Protein AF-A0A1I5H8G9-F1 (afdb_monomer_lite)

Structure (mmCIF, N/CA/C/O backbone):
data_AF-A0A1I5H8G9-F1
#
_entry.id   AF-A0A1I5H8G9-F1
#
loop_
_atom_site.group_PDB
_atom_site.id
_atom_site.type_symbol
_atom_site.label_atom_id
_atom_site.label_alt_id
_atom_site.label_comp_id
_atom_site.label_asym_id
_atom_site.label_entity_id
_atom_site.label_seq_id
_atom_site.pdbx_PDB_ins_code
_atom_site.Cartn_x
_atom_site.Cartn_y
_atom_site.Cartn_z
_atom_site.occupancy
_atom_site.B_iso_or_equiv
_atom_site.auth_seq_id
_atom_site.auth_comp_id
_atom_site.auth_asym_id
_atom_site.auth_atom_id
_atom_site.pdbx_PDB_model_num
ATOM 1 N N . MET A 1 1 ? 21.650 31.073 -3.601 1.00 43.53 1 MET A N 1
ATOM 2 C CA . MET A 1 1 ? 21.148 30.601 -4.912 1.00 43.53 1 MET A CA 1
ATOM 3 C C . MET A 1 1 ? 21.562 29.146 -5.219 1.00 43.53 1 MET A C 1
ATOM 5 O O . MET A 1 1 ? 21.825 28.831 -6.366 1.00 43.53 1 MET A O 1
ATOM 9 N N . LEU A 1 2 ? 21.581 28.233 -4.231 1.00 39.69 2 LEU A N 1
ATOM 10 C CA . LEU A 1 2 ? 22.013 26.829 -4.432 1.00 39.69 2 LEU A CA 1
ATOM 11 C C . LEU A 1 2 ? 20.879 25.791 -4.273 1.00 39.69 2 LEU A C 1
ATOM 13 O O . LEU A 1 2 ? 21.044 24.632 -4.621 1.00 39.69 2 LEU A O 1
ATOM 17 N N . LYS A 1 3 ? 19.703 26.200 -3.771 1.00 35.16 3 LYS A N 1
ATOM 18 C CA . LYS A 1 3 ? 18.575 25.294 -3.470 1.00 35.16 3 LYS A CA 1
ATOM 19 C C . LYS A 1 3 ? 17.724 24.896 -4.686 1.00 35.16 3 LYS A C 1
ATOM 21 O O . LYS A 1 3 ? 16.824 24.084 -4.541 1.00 35.16 3 LYS A O 1
ATOM 26 N N . ARG A 1 4 ? 17.980 25.466 -5.871 1.00 39.88 4 ARG A N 1
ATOM 27 C CA . ARG A 1 4 ? 17.177 25.214 -7.085 1.00 39.88 4 ARG A CA 1
ATOM 28 C C . ARG A 1 4 ? 17.698 24.081 -7.974 1.00 39.88 4 ARG A C 1
ATOM 30 O O . ARG A 1 4 ? 16.975 23.672 -8.867 1.00 39.88 4 ARG A O 1
ATOM 37 N N . ILE A 1 5 ? 18.904 23.566 -7.730 1.00 44.28 5 ILE A N 1
ATOM 38 C CA . ILE A 1 5 ? 19.527 22.567 -8.620 1.00 44.28 5 ILE A CA 1
ATOM 39 C C . ILE A 1 5 ? 19.184 21.127 -8.195 1.00 44.28 5 ILE A C 1
ATOM 41 O O . ILE A 1 5 ? 19.082 20.248 -9.039 1.00 44.28 5 ILE A O 1
ATOM 45 N N . ILE A 1 6 ? 18.903 20.879 -6.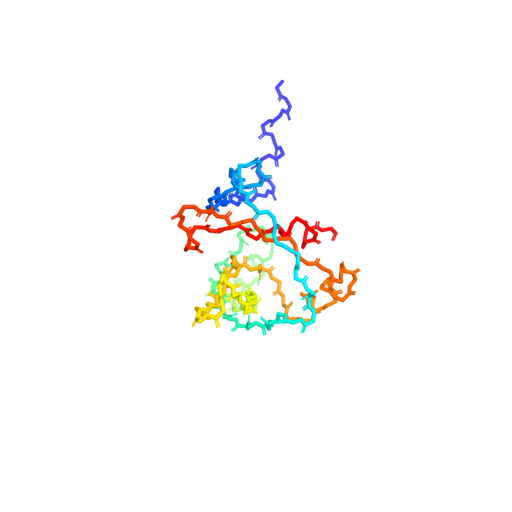912 1.00 43.19 6 ILE A N 1
ATOM 46 C CA . ILE A 1 6 ? 18.605 19.520 -6.414 1.00 43.19 6 ILE A CA 1
ATOM 47 C C . ILE A 1 6 ? 17.187 19.057 -6.813 1.00 43.19 6 ILE A C 1
ATOM 49 O O . ILE A 1 6 ? 16.942 17.865 -6.952 1.00 43.19 6 ILE A O 1
ATOM 53 N N . GLY A 1 7 ? 16.263 19.989 -7.076 1.00 33.53 7 GLY A N 1
ATOM 54 C CA . GLY A 1 7 ? 14.883 19.678 -7.481 1.00 33.53 7 GLY A CA 1
ATOM 55 C C . GLY A 1 7 ? 14.705 19.223 -8.936 1.00 33.53 7 GLY A C 1
ATOM 56 O O . GLY A 1 7 ? 13.578 18.968 -9.333 1.00 33.53 7 GLY A O 1
ATOM 57 N N . LEU A 1 8 ? 15.785 19.156 -9.724 1.00 41.34 8 LEU A N 1
ATOM 58 C CA . LEU A 1 8 ? 15.776 18.688 -11.119 1.00 41.34 8 LEU A CA 1
ATOM 59 C C . LEU A 1 8 ? 16.228 17.226 -11.271 1.00 41.34 8 LEU A C 1
ATOM 61 O O . LEU A 1 8 ? 16.100 16.668 -12.352 1.00 41.34 8 LEU A O 1
ATOM 65 N N . LEU A 1 9 ? 16.763 16.611 -10.209 1.00 39.50 9 LEU A N 1
ATOM 66 C CA . LEU A 1 9 ? 17.285 15.236 -10.242 1.00 39.50 9 LEU A CA 1
ATOM 67 C C . LEU A 1 9 ? 16.261 14.182 -9.810 1.00 39.50 9 LEU A C 1
ATOM 69 O O . LEU A 1 9 ? 16.492 12.993 -9.999 1.00 39.50 9 LEU A O 1
ATOM 73 N N . PHE A 1 10 ? 15.130 14.614 -9.258 1.00 43.53 10 PHE A N 1
ATOM 74 C CA . PHE A 1 10 ? 14.031 13.744 -8.873 1.00 43.53 10 PHE A CA 1
ATOM 75 C C . PHE A 1 10 ? 12.742 14.415 -9.350 1.00 43.53 10 PHE A C 1
ATOM 77 O O . PHE A 1 10 ? 12.483 15.541 -8.908 1.00 43.53 10 PHE A O 1
ATOM 84 N N . PRO A 1 11 ? 11.952 13.804 -10.256 1.00 39.62 11 PRO A N 1
ATOM 85 C CA . PRO A 1 11 ? 10.610 14.306 -10.520 1.00 39.62 11 PRO A CA 1
ATOM 86 C C . PRO A 1 11 ? 9.905 14.411 -9.167 1.00 39.62 11 PRO A C 1
ATOM 88 O O . PRO A 1 11 ? 9.937 13.463 -8.382 1.00 39.62 11 PRO A O 1
ATOM 91 N N . GLN A 1 12 ? 9.367 15.590 -8.840 1.00 39.84 12 GLN A N 1
ATOM 92 C CA . GLN A 1 12 ? 8.630 15.744 -7.592 1.00 39.84 12 GLN A CA 1
ATOM 93 C C . GLN A 1 12 ? 7.478 14.754 -7.641 1.00 39.84 12 GLN A C 1
ATOM 95 O O . GLN A 1 12 ? 6.602 14.881 -8.499 1.00 39.84 12 GLN A O 1
ATOM 100 N N . SER A 1 13 ? 7.517 13.750 -6.763 1.00 49.53 13 SER A N 1
ATOM 101 C CA . SER A 1 13 ? 6.393 12.852 -6.560 1.00 49.53 13 SER A CA 1
ATOM 102 C C . SER A 1 13 ? 5.150 13.728 -6.399 1.00 49.53 13 SER A C 1
ATOM 104 O O . SER A 1 13 ? 5.210 14.705 -5.638 1.00 49.53 13 SER A O 1
ATOM 106 N N . PRO A 1 14 ? 4.059 13.467 -7.140 1.00 54.75 14 PRO A N 1
ATOM 107 C CA . PRO A 1 14 ? 2.830 14.217 -6.947 1.00 54.75 14 PRO A CA 1
ATOM 108 C C . PRO A 1 14 ? 2.479 14.212 -5.452 1.00 54.75 14 PRO A C 1
ATOM 110 O O . PRO A 1 14 ? 2.738 1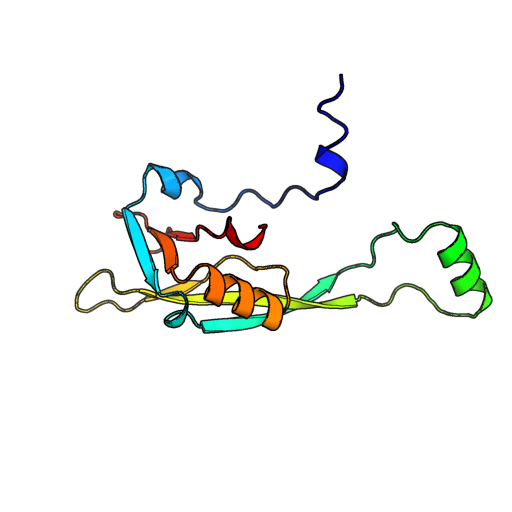3.205 -4.786 1.00 54.75 14 PRO A O 1
ATOM 113 N N . PRO A 1 15 ? 1.960 15.330 -4.909 1.00 56.41 15 PRO A N 1
ATOM 114 C CA . PRO A 1 15 ? 1.647 15.427 -3.491 1.00 56.41 15 PRO A CA 1
ATOM 115 C C . PRO A 1 15 ? 0.794 14.230 -3.090 1.00 56.41 15 PRO A C 1
ATOM 117 O O . PRO A 1 15 ? -0.257 13.985 -3.686 1.00 56.41 15 PRO A O 1
ATOM 120 N N . GLU A 1 16 ? 1.292 13.460 -2.125 1.00 66.69 16 GLU A N 1
ATOM 121 C CA . GLU A 1 16 ? 0.638 12.227 -1.719 1.00 66.69 16 GLU A CA 1
ATOM 122 C C . GLU A 1 16 ? -0.737 12.578 -1.134 1.00 66.69 16 GLU A C 1
ATOM 124 O O . GLU A 1 16 ? -0.829 13.405 -0.213 1.00 66.69 16 GLU A O 1
ATOM 129 N N . PRO A 1 17 ? -1.827 12.016 -1.686 1.00 73.81 17 PRO A N 1
ATOM 130 C CA . PRO A 1 17 ? -3.162 12.317 -1.204 1.00 73.81 17 PRO A CA 1
ATOM 131 C C . PRO A 1 17 ? -3.254 11.969 0.285 1.00 73.81 17 PRO A C 1
ATOM 133 O O . PRO A 1 17 ? -2.747 10.943 0.733 1.00 73.81 17 PRO A O 1
ATOM 136 N N . ASN A 1 18 ? -3.901 12.844 1.054 1.00 86.38 18 ASN A 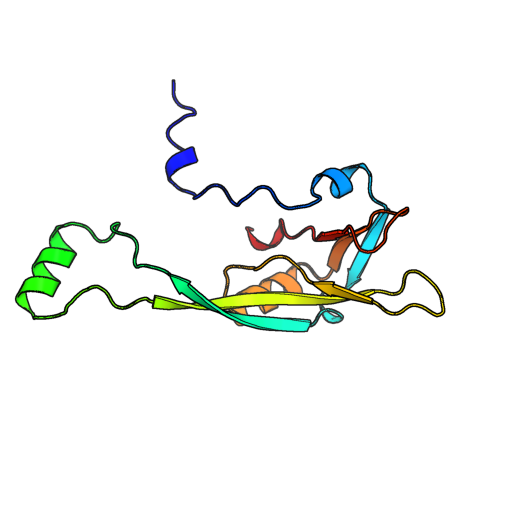N 1
ATOM 137 C CA . ASN A 1 18 ? -4.154 12.667 2.485 1.00 86.38 18 ASN A CA 1
ATOM 138 C C . ASN A 1 18 ? -2.909 12.611 3.397 1.00 86.38 18 ASN A C 1
ATOM 140 O O . ASN A 1 18 ? -3.033 12.199 4.548 1.00 86.38 18 ASN A O 1
ATOM 144 N N . ALA A 1 19 ? -1.732 13.082 2.964 1.00 86.06 19 ALA A N 1
ATOM 145 C CA . ALA A 1 19 ? -0.521 13.110 3.803 1.00 86.06 19 ALA A CA 1
ATOM 146 C C . ALA A 1 19 ? -0.690 13.864 5.143 1.00 86.06 19 ALA A C 1
ATOM 148 O O . ALA A 1 19 ? -0.003 13.578 6.125 1.00 86.06 19 ALA A O 1
ATOM 149 N N . THR A 1 20 ? -1.645 14.798 5.228 1.00 90.44 20 THR A N 1
ATOM 150 C CA . THR A 1 20 ? -2.028 15.470 6.482 1.00 90.44 20 THR A CA 1
ATOM 151 C C . THR A 1 20 ? -2.541 14.498 7.551 1.00 90.44 20 THR A C 1
ATOM 153 O O . THR A 1 20 ? -2.384 14.773 8.739 1.00 90.44 20 THR A O 1
ATOM 156 N N . LEU A 1 21 ? -3.064 13.327 7.167 1.00 92.94 21 LEU A N 1
ATOM 157 C CA . LEU A 1 21 ? -3.496 12.285 8.102 1.00 92.94 21 LEU A CA 1
ATOM 158 C C . LEU A 1 21 ? -2.344 11.717 8.934 1.00 92.94 21 LEU A C 1
ATOM 160 O O . LEU A 1 21 ? -2.598 11.187 10.011 1.00 92.94 21 LEU A O 1
ATOM 164 N N . LYS A 1 22 ? -1.081 11.891 8.522 1.00 92.31 22 LYS A N 1
ATOM 165 C CA . LYS A 1 22 ? 0.075 11.518 9.352 1.00 92.31 22 LYS A CA 1
ATOM 166 C C . LYS A 1 22 ? 0.092 12.266 10.696 1.00 92.31 22 LYS A C 1
ATOM 168 O O . LYS A 1 22 ? 0.648 11.759 11.669 1.00 92.31 22 LYS A O 1
ATOM 173 N N . THR A 1 23 ? -0.532 13.449 10.767 1.00 90.38 23 THR A N 1
ATOM 174 C CA . THR A 1 23 ? -0.645 14.258 11.994 1.00 90.38 23 THR A CA 1
ATOM 175 C C . THR A 1 23 ? -2.058 14.316 12.571 1.00 90.38 23 THR A C 1
ATOM 177 O O . THR A 1 23 ? -2.194 14.490 13.780 1.00 90.38 23 THR A O 1
ATOM 180 N N . THR A 1 24 ? -3.101 14.178 11.746 1.00 91.50 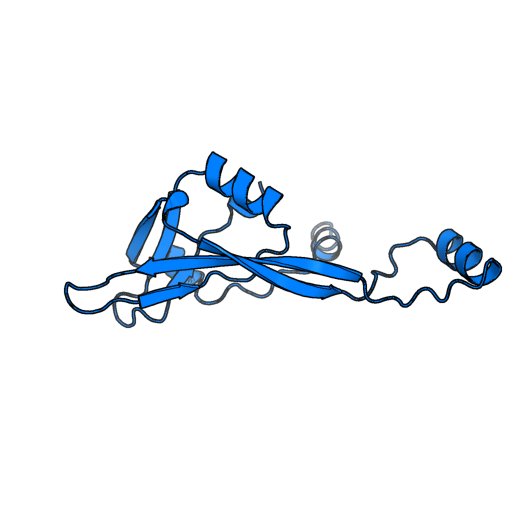24 THR A N 1
ATOM 181 C CA . THR A 1 24 ? -4.506 14.317 12.179 1.00 91.50 24 THR A CA 1
ATOM 182 C C . THR A 1 24 ? -5.283 13.003 12.239 1.00 91.50 24 THR A C 1
ATOM 184 O O . THR A 1 24 ? -6.324 12.940 12.892 1.00 91.50 24 THR A O 1
ATOM 187 N N . GLY A 1 25 ? -4.810 11.966 11.549 1.00 91.06 25 GLY A N 1
ATOM 188 C CA . GLY A 1 25 ? -5.481 10.680 11.413 1.00 91.06 25 GLY A CA 1
ATOM 189 C C . GLY A 1 25 ? -5.205 9.731 12.575 1.00 91.06 25 GLY A C 1
ATOM 190 O O . GLY A 1 25 ? -4.252 9.881 13.342 1.00 91.06 25 GLY A O 1
ATOM 191 N N . SER A 1 26 ? -6.045 8.705 12.682 1.00 92.75 26 SER A N 1
ATOM 192 C CA . SER A 1 26 ? -5.810 7.592 13.599 1.00 92.75 26 SER A CA 1
ATOM 193 C C . SER A 1 26 ? -4.837 6.612 12.955 1.00 92.75 26 SER A C 1
ATOM 195 O O . SER A 1 26 ? -5.070 6.131 11.847 1.00 92.75 26 SER A O 1
ATOM 197 N N . ARG A 1 27 ? -3.732 6.319 13.643 1.00 94.38 27 ARG A N 1
ATOM 198 C CA . ARG A 1 27 ? -2.724 5.372 13.163 1.00 94.38 27 ARG A CA 1
ATOM 199 C C . ARG A 1 27 ? -3.169 3.942 13.443 1.00 94.38 27 ARG A C 1
ATOM 201 O O . ARG A 1 27 ? -3.377 3.573 14.597 1.00 94.38 27 ARG A O 1
ATOM 208 N N . ILE A 1 28 ? -3.213 3.133 12.396 1.00 92.94 28 ILE A N 1
ATOM 209 C CA . ILE A 1 28 ? -3.266 1.678 12.474 1.00 92.94 28 ILE A CA 1
ATOM 210 C C . ILE A 1 28 ? -1.911 1.116 12.045 1.00 92.94 28 ILE A C 1
ATOM 212 O O . ILE A 1 28 ? -1.267 1.625 11.126 1.00 92.94 28 ILE A O 1
ATOM 216 N N . THR A 1 29 ? -1.468 0.071 12.731 1.00 93.56 29 THR A N 1
ATOM 217 C CA . THR A 1 29 ? -0.238 -0.641 12.386 1.00 93.56 29 THR A CA 1
ATOM 218 C C . THR A 1 29 ? -0.624 -2.027 11.917 1.00 93.56 29 THR A C 1
ATOM 220 O O . THR A 1 29 ? -1.235 -2.781 12.672 1.00 93.56 29 THR A O 1
ATOM 223 N N . VAL A 1 30 ? -0.263 -2.357 10.683 1.00 92.75 30 VAL A N 1
ATOM 224 C CA . VAL A 1 30 ? -0.506 -3.675 10.093 1.00 92.75 30 VAL A CA 1
ATOM 225 C C . VAL A 1 30 ? 0.813 -4.419 9.943 1.00 92.75 30 VAL A C 1
ATOM 227 O O . VAL A 1 30 ? 1.860 -3.803 9.722 1.00 92.75 30 VAL A O 1
ATOM 230 N N . SER A 1 31 ? 0.789 -5.744 10.082 1.00 93.62 31 SER A N 1
ATOM 231 C CA . SER A 1 31 ? 1.948 -6.559 9.718 1.00 93.62 31 SER A CA 1
ATOM 232 C C . SER A 1 31 ? 2.152 -6.463 8.211 1.00 93.62 31 SER A C 1
ATOM 234 O O . SER A 1 31 ? 1.204 -6.606 7.443 1.00 93.62 31 SER A O 1
ATOM 236 N N . ALA A 1 32 ? 3.392 -6.273 7.769 1.00 91.31 32 ALA A N 1
ATOM 237 C CA . ALA A 1 32 ? 3.719 -6.268 6.346 1.00 91.31 32 ALA A CA 1
ATOM 238 C C . ALA A 1 32 ? 3.383 -7.610 5.667 1.00 91.31 32 ALA A C 1
ATOM 240 O O . ALA A 1 32 ? 3.144 -7.643 4.466 1.00 91.31 32 ALA A O 1
ATOM 241 N N . GLN A 1 33 ? 3.344 -8.704 6.438 1.00 91.44 33 GLN A N 1
ATOM 242 C CA . GLN A 1 33 ? 2.982 -10.041 5.955 1.00 91.44 33 GLN A CA 1
ATOM 243 C C . GLN A 1 33 ? 1.478 -10.206 5.704 1.00 91.44 33 GLN A C 1
ATOM 245 O O . GLN A 1 33 ? 1.095 -11.081 4.934 1.00 91.44 33 GLN A O 1
ATOM 250 N N . ASP A 1 34 ? 0.644 -9.368 6.324 1.00 91.62 34 ASP A N 1
ATOM 251 C CA . ASP A 1 34 ? -0.814 -9.404 6.156 1.00 91.62 34 ASP A CA 1
ATOM 252 C C . ASP A 1 34 ? -1.265 -8.592 4.927 1.00 91.62 34 ASP A C 1
ATOM 254 O O . ASP A 1 34 ? -2.444 -8.585 4.572 1.00 91.62 34 ASP A O 1
ATOM 258 N N . CYS A 1 35 ? -0.327 -7.906 4.267 1.00 93.88 35 CYS A N 1
ATOM 259 C CA . CYS A 1 35 ? -0.566 -7.162 3.041 1.00 93.88 35 CYS A CA 1
ATOM 260 C C . CYS A 1 35 ? -0.130 -7.972 1.814 1.00 93.88 35 CYS A C 1
ATOM 262 O O . CYS A 1 35 ? 0.926 -8.603 1.788 1.00 93.88 35 CYS A O 1
ATOM 264 N N . THR A 1 36 ? -0.928 -7.903 0.755 1.00 96.12 36 THR A N 1
ATOM 265 C CA . THR A 1 36 ? -0.639 -8.533 -0.533 1.00 96.12 36 THR A CA 1
ATOM 266 C C . THR A 1 36 ? 0.070 -7.545 -1.452 1.00 96.12 36 THR A C 1
ATOM 268 O O . THR A 1 36 ? -0.434 -6.451 -1.698 1.00 96.12 36 THR A O 1
ATOM 271 N N . VAL A 1 37 ? 1.222 -7.942 -1.998 1.00 96.12 37 VAL A N 1
ATOM 272 C CA . VAL A 1 37 ? 1.905 -7.194 -3.066 1.00 96.12 37 VAL A CA 1
ATOM 273 C C . VAL A 1 37 ? 1.260 -7.545 -4.404 1.00 96.12 37 VAL A C 1
ATOM 275 O O . VAL A 1 37 ? 1.307 -8.702 -4.834 1.00 96.12 37 VAL A O 1
ATOM 278 N N . ILE A 1 38 ? 0.682 -6.546 -5.064 1.00 95.19 38 ILE A N 1
ATOM 279 C CA . ILE A 1 38 ? 0.069 -6.676 -6.385 1.00 95.19 38 ILE A CA 1
ATOM 280 C C . ILE A 1 38 ? 0.966 -5.982 -7.405 1.00 95.19 38 ILE A C 1
ATOM 282 O O . ILE A 1 38 ? 1.404 -4.855 -7.183 1.00 95.19 38 ILE A O 1
ATOM 286 N N . THR A 1 39 ? 1.247 -6.667 -8.511 1.00 92.56 39 THR A N 1
ATOM 287 C CA . THR A 1 39 ? 2.039 -6.137 -9.622 1.00 92.56 39 THR A CA 1
ATOM 288 C C . THR A 1 39 ? 1.133 -5.506 -10.674 1.00 92.56 39 THR A C 1
ATOM 290 O O . THR A 1 39 ? 0.028 -5.975 -10.942 1.00 92.56 39 THR A O 1
ATOM 293 N N . SER A 1 40 ? 1.616 -4.428 -11.272 1.00 87.44 40 SER A N 1
ATOM 294 C CA . SER A 1 40 ? 1.033 -3.751 -12.423 1.00 87.44 40 SER A CA 1
ATOM 295 C C . SER A 1 40 ? 2.167 -3.344 -13.361 1.00 87.44 40 SER A C 1
ATOM 297 O O . SER A 1 40 ? 3.325 -3.283 -12.948 1.00 87.44 40 SER A O 1
ATOM 299 N N . ASN A 1 41 ? 1.852 -3.063 -14.619 1.00 82.88 41 ASN A N 1
ATOM 300 C CA . ASN A 1 41 ? 2.847 -2.646 -15.599 1.00 82.88 41 ASN A CA 1
ATOM 301 C C . ASN A 1 41 ? 2.656 -1.164 -15.909 1.00 82.88 41 ASN A C 1
ATOM 303 O O . ASN A 1 41 ? 1.538 -0.700 -16.144 1.00 82.88 41 ASN A O 1
ATOM 307 N N . TYR A 1 42 ? 3.758 -0.423 -15.898 1.00 74.75 42 TYR A N 1
ATOM 308 C CA . TYR A 1 42 ? 3.815 0.973 -16.298 1.00 74.75 42 TYR A CA 1
ATOM 309 C C . TYR A 1 42 ? 4.712 1.105 -17.524 1.00 74.75 42 TYR A C 1
ATOM 311 O O . TYR A 1 42 ? 5.804 0.538 -17.575 1.00 74.75 42 TYR A O 1
ATOM 319 N N . TYR A 1 43 ? 4.242 1.859 -18.512 1.00 71.50 43 TYR A N 1
ATOM 320 C CA . TYR A 1 43 ? 5.009 2.171 -19.708 1.00 71.50 43 TYR A CA 1
ATOM 321 C C . TYR A 1 43 ? 5.659 3.532 -19.503 1.00 71.50 43 TYR A C 1
ATOM 323 O O . TYR A 1 43 ? 4.969 4.548 -19.423 1.00 71.50 43 TYR A O 1
ATOM 331 N N . GLU A 1 44 ? 6.982 3.542 -19.382 1.00 65.56 44 GLU A N 1
ATOM 332 C CA . GLU A 1 44 ? 7.750 4.774 -19.253 1.00 65.56 44 GLU A CA 1
ATOM 333 C C . GLU A 1 44 ? 8.359 5.131 -20.610 1.00 65.56 44 GLU A C 1
ATOM 335 O O . GLU A 1 44 ? 8.945 4.279 -21.293 1.00 65.56 44 GLU A O 1
ATOM 340 N N . GLU A 1 45 ? 8.219 6.396 -21.008 1.00 58.50 45 GLU A N 1
ATOM 341 C CA . GLU A 1 45 ? 9.010 6.928 -22.111 1.00 58.50 45 GLU A CA 1
ATOM 342 C C . GLU A 1 45 ? 10.487 6.897 -21.690 1.00 58.50 45 GLU A C 1
ATOM 344 O O . GLU A 1 45 ? 10.813 7.310 -20.572 1.00 58.50 45 GLU A O 1
ATOM 349 N N . PRO A 1 46 ? 11.395 6.369 -22.527 1.00 57.19 46 PRO A N 1
ATOM 350 C CA . PRO A 1 46 ? 12.815 6.396 -22.211 1.00 57.19 46 PRO A CA 1
ATOM 351 C C . PRO A 1 46 ? 13.239 7.844 -21.947 1.00 57.19 46 PRO A C 1
ATOM 353 O O . PRO A 1 46 ? 12.933 8.742 -22.725 1.00 57.19 46 PRO A O 1
ATOM 356 N N . SER A 1 47 ? 13.907 8.085 -20.818 1.00 53.19 47 SER A N 1
ATOM 357 C CA . SER A 1 47 ? 14.427 9.416 -20.526 1.00 53.19 47 SER A CA 1
ATOM 358 C C . SER A 1 47 ? 15.542 9.751 -21.517 1.00 53.19 47 SER A C 1
ATOM 360 O O . SER A 1 47 ? 16.457 8.950 -21.700 1.00 53.19 47 SER A O 1
ATOM 362 N N . ASP A 1 48 ? 15.512 10.957 -22.093 1.00 52.94 48 ASP A N 1
ATOM 363 C CA . ASP A 1 48 ? 16.551 11.540 -22.975 1.00 52.94 48 ASP A CA 1
ATOM 364 C C . ASP A 1 48 ? 17.930 11.717 -22.282 1.00 52.94 48 ASP A C 1
ATOM 366 O O . ASP A 1 48 ? 18.781 12.495 -22.708 1.00 52.94 48 ASP A O 1
ATOM 370 N N . ASN A 1 49 ? 18.161 11.034 -21.158 1.00 50.81 49 ASN A N 1
ATOM 371 C CA . ASN A 1 49 ? 19.406 11.059 -20.399 1.00 50.81 49 ASN A CA 1
ATOM 372 C C . ASN A 1 49 ? 20.460 10.082 -20.940 1.00 50.81 49 ASN A C 1
ATOM 374 O O . ASN A 1 49 ? 21.568 10.025 -20.401 1.00 50.81 49 ASN A O 1
ATOM 378 N N . GLU A 1 50 ? 20.147 9.310 -21.980 1.00 52.31 50 GL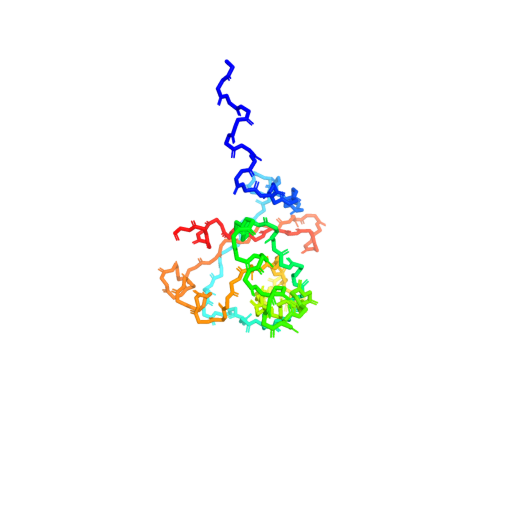U A N 1
ATOM 379 C CA . GLU A 1 50 ? 21.178 8.646 -22.769 1.00 52.31 50 GLU A CA 1
ATOM 380 C C . GLU A 1 50 ? 21.925 9.743 -23.550 1.00 52.31 50 GLU A C 1
ATOM 382 O O . GLU A 1 50 ? 21.344 10.534 -24.285 1.00 52.31 50 GLU A O 1
ATOM 387 N N . GLY A 1 51 ? 23.227 9.904 -23.290 1.00 57.28 51 GLY A N 1
ATOM 388 C CA . GLY A 1 51 ? 24.007 10.986 -23.894 1.00 57.28 51 GLY A CA 1
ATOM 389 C C . GLY A 1 51 ? 23.917 10.957 -25.424 1.00 57.28 51 GLY A C 1
ATOM 390 O O . GLY A 1 51 ? 23.775 9.891 -26.017 1.00 57.28 51 GLY A O 1
ATOM 391 N N . LEU A 1 52 ? 24.059 12.121 -26.069 1.00 57.09 52 LEU A N 1
ATOM 392 C CA . LEU A 1 52 ? 23.997 12.298 -27.533 1.00 57.09 52 LEU A CA 1
ATOM 393 C C . LEU A 1 52 ? 24.781 11.224 -28.322 1.00 57.09 52 LEU A C 1
ATOM 395 O O . LEU A 1 52 ? 24.390 10.838 -29.419 1.00 57.09 52 LEU A O 1
ATOM 399 N N . GLU A 1 53 ? 25.874 10.726 -27.743 1.00 58.62 53 GLU A N 1
ATOM 400 C CA . GLU A 1 53 ? 26.735 9.678 -28.293 1.00 58.62 53 GLU A CA 1
ATOM 401 C C . GLU A 1 53 ? 26.036 8.308 -28.440 1.00 58.62 53 GLU A C 1
ATOM 403 O O . GLU A 1 53 ? 26.239 7.631 -29.447 1.00 58.62 53 GLU A O 1
ATOM 408 N N . VAL A 1 54 ? 25.161 7.928 -27.499 1.00 60.41 54 VAL A N 1
ATOM 409 C CA . VAL A 1 54 ? 24.371 6.680 -27.546 1.00 60.41 54 VAL A CA 1
ATOM 410 C C . VAL A 1 54 ? 23.315 6.769 -28.645 1.00 60.41 54 VAL A C 1
ATOM 412 O O . VAL A 1 54 ? 23.245 5.898 -29.509 1.00 60.41 54 VAL A O 1
ATOM 415 N N . HIS A 1 55 ? 22.592 7.892 -28.708 1.00 57.91 55 HIS A N 1
ATOM 416 C CA . HIS A 1 55 ? 21.586 8.137 -29.743 1.00 57.91 55 HIS A CA 1
ATOM 417 C C . HIS A 1 55 ? 22.169 8.141 -31.166 1.00 57.91 55 HIS A C 1
ATOM 419 O O . HIS A 1 55 ? 21.533 7.661 -32.106 1.00 57.91 55 HIS A O 1
ATOM 425 N N . MET A 1 56 ? 23.388 8.662 -31.346 1.00 63.31 56 MET A N 1
ATOM 426 C CA . MET A 1 56 ? 24.074 8.622 -32.642 1.00 63.31 56 MET A CA 1
ATOM 427 C C . MET A 1 56 ? 24.479 7.199 -33.040 1.00 63.31 56 MET A C 1
ATOM 429 O O . MET A 1 56 ? 24.367 6.846 -34.216 1.00 63.31 56 MET A O 1
ATOM 433 N N . MET A 1 57 ? 24.932 6.385 -32.083 1.00 61.62 57 MET A N 1
ATOM 434 C CA . MET A 1 57 ? 25.296 4.991 -32.333 1.00 61.62 57 MET A CA 1
ATOM 435 C C . MET A 1 57 ? 24.066 4.166 -32.727 1.00 61.62 57 MET A C 1
ATOM 437 O O . MET A 1 57 ? 24.112 3.472 -33.741 1.00 61.62 57 MET A O 1
ATOM 441 N N . ASP A 1 58 ? 22.958 4.315 -31.996 1.00 63.38 58 ASP A N 1
ATOM 442 C CA . ASP A 1 58 ? 21.689 3.622 -32.255 1.00 63.38 58 ASP A CA 1
ATOM 443 C C . ASP A 1 58 ? 21.110 3.972 -33.633 1.00 63.38 58 ASP A C 1
ATOM 445 O O . ASP A 1 58 ? 20.676 3.090 -34.384 1.00 63.38 58 ASP A O 1
ATOM 449 N N . GLY A 1 59 ? 21.210 5.247 -34.027 1.00 61.09 59 GLY A N 1
ATOM 450 C CA . GLY A 1 59 ? 20.836 5.711 -35.362 1.00 61.09 59 GLY A CA 1
ATOM 451 C C . GLY A 1 59 ? 21.679 5.103 -36.492 1.00 61.09 59 GLY A C 1
ATOM 452 O O . GLY A 1 59 ? 21.155 4.870 -37.583 1.00 61.09 59 GLY A O 1
ATOM 453 N N . LEU A 1 60 ? 22.960 4.798 -36.246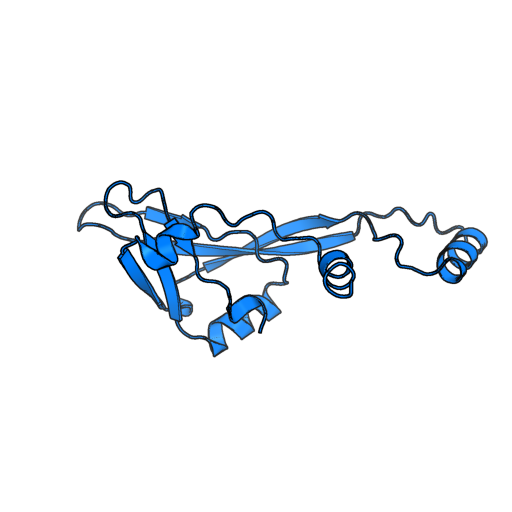 1.00 66.31 60 LEU A N 1
ATOM 454 C CA . LEU A 1 60 ? 23.864 4.179 -37.229 1.00 66.31 60 LEU A CA 1
ATOM 455 C C . LEU A 1 60 ? 23.607 2.677 -37.419 1.00 66.31 60 LEU A C 1
ATOM 457 O O . LEU A 1 60 ? 23.796 2.166 -38.524 1.00 66.31 60 LEU A O 1
ATOM 461 N N . ILE A 1 61 ? 23.158 1.976 -36.375 1.00 68.19 61 ILE A N 1
ATOM 462 C CA . ILE A 1 61 ? 22.823 0.540 -36.418 1.00 68.19 61 ILE A CA 1
ATOM 463 C C . ILE A 1 61 ? 21.343 0.266 -36.732 1.00 68.19 61 ILE A C 1
ATOM 465 O O . ILE A 1 61 ? 20.920 -0.889 -36.755 1.00 68.19 61 ILE A O 1
ATOM 469 N N . GLY A 1 62 ? 20.558 1.307 -37.033 1.00 55.41 62 GLY A N 1
ATOM 470 C CA . GLY A 1 62 ? 19.156 1.184 -37.441 1.00 55.41 62 GLY A CA 1
ATOM 471 C C . GLY A 1 62 ? 18.191 0.857 -36.298 1.00 55.41 62 GLY A C 1
ATOM 472 O O . GLY A 1 62 ? 17.044 0.487 -36.564 1.00 55.41 62 GLY A O 1
ATOM 473 N N . LEU A 1 63 ? 18.622 1.006 -35.043 1.00 57.38 63 LEU A N 1
ATOM 474 C CA . LEU A 1 63 ? 17.752 0.879 -33.881 1.00 57.38 63 LEU A CA 1
ATOM 475 C C . LEU A 1 63 ? 16.953 2.179 -33.744 1.00 57.38 63 LEU A C 1
ATOM 477 O O . LEU A 1 63 ? 17.488 3.242 -33.439 1.00 57.38 63 LEU A O 1
ATOM 481 N N . ARG A 1 64 ? 15.645 2.120 -34.010 1.00 55.03 64 ARG A N 1
ATOM 482 C CA . ARG A 1 64 ? 14.739 3.231 -33.698 1.00 55.03 64 ARG A CA 1
ATOM 483 C C . ARG A 1 64 ? 14.519 3.242 -32.188 1.00 55.03 64 ARG A C 1
ATOM 485 O O . ARG A 1 64 ? 13.692 2.491 -31.685 1.00 55.03 64 ARG A O 1
ATOM 492 N N . SER A 1 65 ? 15.257 4.088 -31.479 1.00 56.88 65 SER A N 1
ATOM 493 C CA . SER A 1 65 ? 15.173 4.258 -30.026 1.00 56.88 65 SER A CA 1
ATOM 494 C C . SER A 1 65 ? 13.891 5.001 -29.614 1.00 56.88 65 SER A C 1
ATOM 496 O O . SER A 1 65 ? 13.939 6.157 -29.210 1.00 56.88 65 SER A O 1
ATOM 498 N N . VAL A 1 66 ? 12.725 4.364 -29.759 1.00 56.06 66 VAL A N 1
ATOM 499 C CA . VAL A 1 66 ? 11.467 4.789 -29.109 1.00 56.06 66 VAL A CA 1
ATOM 500 C C . VAL A 1 66 ? 10.666 3.548 -28.701 1.00 56.06 66 VAL A C 1
ATOM 502 O O . VAL A 1 66 ? 9.474 3.428 -28.973 1.00 56.06 66 VAL A O 1
ATOM 505 N N . GLU A 1 67 ? 11.326 2.561 -28.098 1.00 57.50 67 GLU A N 1
ATOM 506 C CA . GLU A 1 67 ? 10.599 1.474 -27.445 1.00 57.50 67 GLU A CA 1
ATOM 507 C C . GLU A 1 67 ? 10.256 1.927 -26.024 1.00 57.50 67 GLU A C 1
ATOM 509 O O . GLU A 1 67 ? 11.143 2.146 -25.196 1.00 57.50 67 GLU A O 1
ATOM 514 N N . MET A 1 68 ? 8.957 2.121 -25.760 1.00 59.34 68 MET A N 1
ATOM 515 C CA . MET A 1 68 ? 8.442 2.303 -24.402 1.00 59.34 68 MET A CA 1
ATOM 516 C C . MET A 1 68 ? 8.951 1.147 -23.545 1.00 59.34 68 MET A C 1
ATOM 518 O O . MET A 1 68 ? 8.708 -0.019 -23.863 1.00 59.34 68 MET A O 1
ATOM 522 N N . ARG A 1 69 ? 9.672 1.460 -22.466 1.00 64.50 69 ARG A N 1
ATOM 523 C CA . ARG A 1 69 ? 10.171 0.426 -21.562 1.00 64.50 69 ARG A CA 1
ATOM 524 C C . ARG A 1 69 ? 9.026 0.034 -20.637 1.00 64.50 69 ARG A C 1
ATOM 526 O O . ARG A 1 69 ? 8.580 0.838 -19.819 1.00 64.50 69 ARG A O 1
ATOM 533 N N . GLU A 1 70 ? 8.545 -1.196 -20.782 1.00 73.06 70 GLU A N 1
ATOM 534 C CA . GLU A 1 70 ? 7.636 -1.799 -19.811 1.00 73.06 70 GLU A CA 1
ATOM 535 C C . GLU A 1 70 ? 8.399 -2.014 -18.502 1.00 73.06 70 GLU A C 1
ATOM 537 O O . GLU A 1 70 ? 9.453 -2.657 -18.471 1.00 73.06 70 GLU A O 1
ATOM 542 N N . ARG A 1 71 ? 7.888 -1.435 -17.417 1.00 78.50 71 ARG A N 1
ATOM 543 C CA . ARG A 1 71 ? 8.429 -1.601 -16.072 1.00 78.50 71 ARG A CA 1
ATOM 544 C C . ARG A 1 71 ? 7.362 -2.169 -15.158 1.00 78.50 71 ARG A C 1
ATOM 546 O O . ARG A 1 71 ? 6.237 -1.674 -15.112 1.00 78.50 71 ARG A O 1
ATOM 553 N N . GLU A 1 72 ? 7.750 -3.188 -14.402 1.00 84.56 72 GLU A N 1
ATOM 554 C CA . GLU A 1 72 ? 6.937 -3.688 -13.304 1.00 84.56 72 GLU A CA 1
ATOM 555 C C . GLU A 1 72 ? 6.893 -2.632 -12.193 1.00 84.56 72 GLU A C 1
ATOM 557 O O . GLU A 1 72 ? 7.922 -2.119 -11.745 1.00 84.56 72 GLU A O 1
ATOM 562 N N . ILE A 1 73 ? 5.682 -2.314 -11.756 1.00 89.56 73 ILE A N 1
ATOM 563 C CA . ILE A 1 73 ? 5.392 -1.492 -10.588 1.00 89.56 73 ILE A CA 1
ATOM 564 C C . ILE A 1 73 ? 4.506 -2.292 -9.638 1.00 89.56 73 ILE A C 1
ATOM 566 O O . ILE A 1 73 ? 3.816 -3.229 -10.041 1.00 89.56 73 ILE A O 1
ATOM 570 N N . CYS A 1 74 ? 4.496 -1.923 -8.366 1.00 92.56 74 CYS A N 1
ATOM 571 C CA . CYS A 1 74 ? 3.703 -2.616 -7.359 1.00 92.56 74 CYS A CA 1
ATOM 572 C C . CYS A 1 74 ? 2.743 -1.670 -6.648 1.00 92.56 74 CYS A C 1
ATOM 574 O O . CYS A 1 74 ? 2.923 -0.459 -6.645 1.00 92.56 74 CYS A O 1
ATOM 576 N N . TYR A 1 75 ? 1.749 -2.226 -5.979 1.00 94.88 75 TYR A N 1
ATOM 577 C CA . TYR A 1 75 ? 1.018 -1.565 -4.904 1.00 94.88 75 TYR A CA 1
ATOM 578 C C . TYR A 1 75 ? 0.623 -2.614 -3.864 1.00 94.88 75 TYR A C 1
ATOM 580 O O . TYR A 1 75 ? 0.683 -3.820 -4.119 1.00 94.88 75 TYR A O 1
ATOM 588 N N . LEU A 1 76 ? 0.279 -2.163 -2.665 1.00 95.62 76 LEU A N 1
ATOM 589 C CA . LEU A 1 76 ? -0.104 -3.029 -1.560 1.00 95.62 76 LEU A CA 1
ATOM 590 C C . LEU A 1 76 ? -1.617 -3.030 -1.415 1.00 95.62 76 LEU A C 1
ATOM 592 O O . LEU A 1 76 ? -2.240 -1.972 -1.456 1.00 95.62 76 LEU A O 1
ATOM 596 N N . SER A 1 77 ? -2.182 -4.208 -1.192 1.00 95.69 77 SER A N 1
ATOM 597 C CA . SER A 1 77 ? -3.531 -4.374 -0.666 1.00 95.69 77 SER A CA 1
ATOM 598 C C . SER A 1 77 ? -3.437 -4.869 0.775 1.00 95.69 77 SER A C 1
ATOM 600 O O . SER A 1 77 ? -2.792 -5.884 1.037 1.00 95.69 77 SER A O 1
ATOM 602 N N . CYS A 1 78 ? -4.066 -4.164 1.711 1.00 93.81 78 CYS A N 1
ATOM 603 C CA . CYS A 1 78 ? -4.149 -4.581 3.107 1.00 93.81 78 CYS A CA 1
ATOM 604 C C . CYS A 1 78 ? -5.616 -4.628 3.542 1.00 93.81 78 CYS A C 1
ATOM 606 O O . CYS A 1 78 ? -6.362 -3.664 3.350 1.00 93.81 78 CYS A O 1
ATOM 608 N N . ALA A 1 79 ? -6.029 -5.731 4.167 1.00 91.44 79 ALA A N 1
ATOM 609 C CA . ALA A 1 79 ? -7.354 -5.824 4.765 1.00 91.44 79 ALA A CA 1
ATOM 610 C C . ALA A 1 79 ? -7.454 -4.902 5.990 1.00 91.44 79 ALA A C 1
ATOM 612 O O . ALA A 1 79 ? -6.554 -4.853 6.830 1.00 91.44 79 ALA A O 1
ATOM 613 N N . TYR A 1 80 ? -8.568 -4.186 6.105 1.00 88.31 80 TYR A N 1
ATOM 614 C CA . TYR A 1 80 ? -8.862 -3.293 7.216 1.00 88.31 80 TYR A CA 1
ATOM 615 C C . TYR A 1 80 ? -10.291 -3.500 7.703 1.00 88.31 80 TYR A C 1
ATOM 617 O O . TYR A 1 80 ? -11.218 -3.662 6.915 1.00 88.31 80 TYR A O 1
ATOM 625 N N . GLN A 1 81 ? -10.466 -3.488 9.019 1.00 87.44 81 GLN A N 1
ATOM 626 C CA . GLN A 1 81 ? -11.753 -3.696 9.658 1.00 87.44 81 GLN A CA 1
ATOM 627 C C . GLN A 1 81 ? -11.981 -2.588 10.699 1.00 87.44 81 GLN A C 1
ATOM 629 O O . GLN A 1 81 ? -11.451 -2.690 11.807 1.00 87.44 81 GLN A O 1
ATOM 634 N N . PRO A 1 82 ? -12.706 -1.501 10.358 1.00 82.75 82 PRO A N 1
ATOM 635 C CA . PRO A 1 82 ? -12.980 -0.414 11.301 1.00 82.75 82 PRO A CA 1
ATOM 636 C C . PRO A 1 82 ? -13.942 -0.823 12.427 1.00 82.75 82 PRO A C 1
ATOM 638 O O . PRO A 1 82 ? -13.858 -0.285 13.529 1.00 82.75 82 PRO A O 1
ATOM 641 N N . ASP A 1 83 ? -14.833 -1.785 12.172 1.00 84.12 83 ASP A N 1
ATOM 642 C CA . ASP A 1 83 ? -15.807 -2.308 13.131 1.00 84.12 83 ASP A CA 1
ATOM 643 C C . ASP A 1 83 ? -16.053 -3.815 12.913 1.00 84.12 83 ASP A C 1
ATOM 645 O O . ASP A 1 83 ? -15.584 -4.404 11.946 1.00 84.12 83 ASP A O 1
ATOM 649 N N . THR A 1 84 ? -16.806 -4.475 13.793 1.00 81.56 84 THR A N 1
ATOM 650 C CA . THR A 1 84 ? -17.019 -5.935 13.742 1.00 81.56 84 THR A CA 1
ATOM 651 C C . THR A 1 84 ? -17.767 -6.460 12.509 1.00 81.56 84 THR A C 1
ATOM 653 O O . THR A 1 84 ? -17.796 -7.673 12.313 1.00 81.56 84 THR A O 1
ATOM 656 N N . HIS A 1 85 ? -18.347 -5.600 11.673 1.00 79.31 85 HIS A N 1
ATOM 657 C CA . HIS A 1 85 ? -19.185 -5.990 10.534 1.00 79.31 85 HIS A CA 1
ATOM 658 C C . HIS A 1 85 ? -18.661 -5.477 9.186 1.00 79.31 85 HIS A C 1
ATOM 660 O O . HIS A 1 85 ? -19.018 -6.027 8.143 1.00 79.31 85 HIS A O 1
ATOM 666 N N . THR A 1 86 ? -17.815 -4.450 9.191 1.00 82.94 86 THR A N 1
ATOM 667 C CA . THR A 1 86 ? -17.322 -3.791 7.983 1.00 82.94 86 THR A CA 1
ATOM 668 C C . THR A 1 86 ? -15.915 -4.274 7.651 1.00 82.94 86 THR A C 1
ATOM 670 O O . THR A 1 86 ? -14.970 -3.978 8.372 1.00 82.94 86 THR A O 1
ATOM 673 N N . HIS A 1 87 ? -15.756 -4.972 6.527 1.00 85.44 87 HIS A N 1
ATOM 674 C CA . HIS A 1 87 ? -14.447 -5.290 5.955 1.00 85.44 87 HIS A CA 1
ATOM 675 C C . HIS A 1 87 ? -14.155 -4.364 4.777 1.00 85.44 87 HIS A C 1
ATOM 677 O O . HIS A 1 87 ? -14.999 -4.158 3.906 1.00 85.44 87 HIS A O 1
ATOM 683 N N . MET A 1 88 ? -12.949 -3.814 4.754 1.00 89.38 88 MET A N 1
ATOM 684 C CA . MET A 1 88 ? -12.453 -2.914 3.725 1.00 89.38 88 MET A CA 1
ATOM 685 C C . MET A 1 88 ? -11.105 -3.411 3.216 1.00 89.38 88 MET A C 1
ATOM 687 O O . MET A 1 88 ? -10.347 -4.062 3.933 1.00 89.38 88 MET A O 1
ATOM 691 N N . GLU A 1 89 ? -10.800 -3.067 1.975 1.00 91.75 89 GLU A N 1
ATOM 692 C CA . GLU A 1 89 ? -9.489 -3.270 1.377 1.00 91.75 89 GLU A CA 1
ATOM 693 C C . GLU A 1 89 ? -8.856 -1.893 1.165 1.00 91.75 89 GLU A C 1
ATOM 695 O O . GLU A 1 89 ? -9.450 -1.021 0.526 1.00 91.75 89 GLU A O 1
ATOM 700 N N . LEU A 1 90 ? -7.683 -1.672 1.759 1.00 93.81 90 LEU A N 1
ATOM 701 C CA . LEU A 1 90 ? -6.926 -0.433 1.621 1.00 93.81 90 LEU A CA 1
ATOM 702 C C . LEU A 1 90 ? -5.824 -0.641 0.591 1.00 93.81 90 LEU A C 1
ATOM 704 O O . LEU A 1 90 ? -5.033 -1.578 0.715 1.00 93.81 90 LEU A O 1
ATOM 708 N N . LEU A 1 91 ? -5.762 0.247 -0.399 1.00 94.25 91 LEU A N 1
ATOM 709 C CA . LEU A 1 91 ? -4.797 0.167 -1.488 1.00 94.25 91 LEU A CA 1
ATOM 710 C C . LEU A 1 91 ? -3.745 1.258 -1.341 1.00 94.25 91 LEU A C 1
ATOM 712 O O . LEU A 1 91 ? -4.072 2.440 -1.244 1.00 94.25 91 LEU A O 1
ATOM 716 N N . SER A 1 92 ? -2.473 0.879 -1.343 1.00 93.75 92 SER A N 1
ATOM 717 C CA . SER A 1 92 ? -1.405 1.871 -1.326 1.00 93.75 92 SER A CA 1
ATOM 718 C C . SER A 1 92 ? -1.313 2.625 -2.657 1.00 93.75 92 SER A C 1
ATOM 720 O O . SER A 1 92 ? -1.745 2.117 -3.695 1.00 93.75 92 SER A O 1
ATOM 722 N N . PRO A 1 93 ? -0.656 3.798 -2.672 1.00 91.44 93 PRO A N 1
ATOM 723 C CA . PRO A 1 93 ? -0.143 4.375 -3.908 1.00 91.44 93 PRO A CA 1
ATOM 724 C C . PRO A 1 93 ? 0.773 3.397 -4.657 1.00 91.44 93 PRO A C 1
ATOM 726 O O . PRO A 1 93 ? 1.315 2.454 -4.065 1.00 91.44 93 PRO A O 1
ATOM 729 N N . TYR A 1 94 ? 0.977 3.653 -5.952 1.00 91.25 94 TYR A N 1
ATOM 730 C CA . TYR A 1 94 ? 1.939 2.898 -6.748 1.00 91.25 94 TYR A CA 1
ATOM 731 C C . TYR A 1 94 ? 3.362 3.080 -6.217 1.00 91.25 94 TYR A C 1
ATOM 733 O O . TYR A 1 94 ? 3.838 4.190 -5.984 1.00 91.25 94 TYR A O 1
ATOM 741 N N . ILE A 1 95 ? 4.046 1.956 -6.077 1.00 91.31 95 ILE A N 1
ATOM 742 C CA . ILE A 1 95 ? 5.441 1.823 -5.704 1.00 91.31 95 ILE A CA 1
ATOM 743 C C . ILE A 1 95 ? 6.192 1.477 -6.986 1.00 91.31 95 ILE A C 1
ATOM 745 O O . ILE A 1 95 ? 6.041 0.386 -7.537 1.00 91.31 95 ILE A O 1
ATOM 749 N N . TYR A 1 96 ? 7.012 2.409 -7.465 1.00 88.81 96 TYR A N 1
ATOM 750 C CA . TYR A 1 96 ? 7.795 2.264 -8.696 1.00 88.81 96 TYR A CA 1
ATOM 751 C C . TYR A 1 96 ? 9.034 1.383 -8.472 1.00 88.81 96 TYR A C 1
ATOM 753 O O . TYR A 1 96 ? 10.175 1.835 -8.580 1.00 88.81 96 TYR A O 1
ATOM 761 N N . LYS A 1 97 ? 8.795 0.134 -8.063 1.00 88.94 97 LYS A N 1
ATOM 762 C CA . LYS A 1 97 ? 9.786 -0.915 -7.824 1.00 88.94 97 LYS A CA 1
ATOM 763 C C . LYS A 1 97 ? 9.184 -2.269 -8.183 1.00 88.94 97 LYS A C 1
ATOM 765 O O . LYS A 1 97 ? 7.979 -2.475 -8.026 1.00 88.94 97 LYS A O 1
ATOM 770 N N . ASP A 1 98 ? 10.045 -3.185 -8.602 1.00 89.69 98 ASP A N 1
ATOM 771 C CA . ASP A 1 98 ? 9.672 -4.570 -8.851 1.00 89.69 98 ASP A CA 1
ATOM 772 C C . ASP A 1 98 ? 9.267 -5.292 -7.553 1.00 89.69 98 ASP A C 1
ATOM 774 O O . ASP A 1 98 ? 9.616 -4.896 -6.430 1.00 89.69 98 ASP A O 1
ATOM 778 N N . ARG A 1 99 ? 8.548 -6.399 -7.715 1.00 92.56 99 ARG A N 1
ATOM 779 C CA . ARG A 1 99 ? 7.998 -7.211 -6.633 1.00 92.56 99 ARG A CA 1
ATOM 780 C C . ARG A 1 99 ? 9.066 -7.742 -5.691 1.00 92.56 99 ARG A C 1
ATOM 782 O O . ARG A 1 99 ? 8.803 -7.827 -4.488 1.00 92.56 99 ARG A O 1
ATOM 789 N N . MET A 1 100 ? 10.236 -8.128 -6.200 1.00 92.25 100 MET A N 1
ATOM 790 C CA . MET A 1 100 ? 11.309 -8.679 -5.367 1.00 92.25 100 MET A CA 1
ATOM 791 C C . MET A 1 100 ? 11.850 -7.604 -4.432 1.00 92.25 100 MET A C 1
ATOM 793 O O . MET A 1 100 ? 11.951 -7.832 -3.225 1.00 92.25 100 MET A O 1
ATOM 797 N N . THR A 1 101 ? 12.106 -6.413 -4.969 1.00 93.31 101 THR A N 1
ATOM 798 C CA . THR A 1 101 ? 12.553 -5.262 -4.186 1.00 93.31 101 THR A CA 1
ATOM 799 C C . THR A 1 101 ? 11.512 -4.865 -3.138 1.00 93.31 101 THR A C 1
ATOM 801 O O . THR A 1 101 ? 11.857 -4.696 -1.967 1.00 93.31 101 THR A O 1
ATOM 804 N N . VAL A 1 102 ? 10.230 -4.776 -3.511 1.00 94.44 102 VAL A N 1
ATOM 805 C CA . VAL A 1 102 ? 9.150 -4.460 -2.558 1.00 94.44 102 VAL A CA 1
ATOM 806 C C . VAL A 1 102 ? 9.055 -5.513 -1.456 1.00 94.44 102 VAL A C 1
ATOM 808 O O . VAL A 1 102 ? 9.016 -5.164 -0.278 1.00 94.44 102 VAL A O 1
ATOM 811 N N . SER A 1 103 ? 9.082 -6.798 -1.814 1.00 94.06 103 SER A N 1
ATOM 812 C CA . SER A 1 103 ? 8.987 -7.898 -0.846 1.00 94.06 103 SER A CA 1
ATOM 813 C C . SER A 1 103 ? 10.141 -7.870 0.161 1.00 94.06 103 SER A C 1
ATOM 815 O O . SER A 1 103 ? 9.915 -8.015 1.361 1.00 94.06 103 SER A O 1
ATOM 817 N N . PHE A 1 104 ? 11.366 -7.608 -0.303 1.00 94.31 104 PHE A N 1
ATOM 818 C CA . PHE A 1 104 ? 12.540 -7.482 0.561 1.00 94.31 104 PHE A CA 1
ATOM 819 C C . PHE A 1 104 ? 12.421 -6.310 1.549 1.00 94.31 104 PHE A C 1
ATOM 821 O O . PHE A 1 104 ? 12.697 -6.460 2.742 1.00 94.31 104 PHE A O 1
ATOM 828 N N . LEU A 1 105 ? 11.983 -5.139 1.074 1.00 94.62 105 LEU A N 1
ATOM 829 C CA . LEU A 1 105 ? 11.811 -3.951 1.917 1.00 94.62 105 LEU A CA 1
ATOM 830 C C . LEU A 1 105 ? 10.718 -4.159 2.974 1.00 94.62 105 LEU A C 1
ATOM 832 O O . LEU A 1 105 ? 10.915 -3.813 4.142 1.00 94.62 105 LEU A O 1
ATOM 836 N N . LEU A 1 106 ? 9.606 -4.790 2.592 1.00 94.81 106 LEU A N 1
ATOM 837 C CA . LEU A 1 106 ? 8.535 -5.183 3.509 1.00 94.81 106 LEU A CA 1
ATOM 838 C C . LEU A 1 106 ? 9.024 -6.167 4.573 1.00 94.81 106 LEU A C 1
ATOM 840 O O . LEU A 1 106 ? 8.750 -5.988 5.762 1.00 94.81 106 LEU A O 1
ATOM 844 N N . GLU A 1 107 ? 9.795 -7.179 4.173 1.00 93.31 107 GLU A N 1
ATOM 845 C CA . GLU A 1 107 ? 10.353 -8.155 5.103 1.00 93.31 107 GLU A CA 1
ATOM 846 C C . GLU A 1 107 ? 11.312 -7.504 6.106 1.00 93.31 107 GLU A C 1
ATOM 848 O O . GLU A 1 107 ? 11.332 -7.896 7.276 1.00 93.31 107 GLU A O 1
ATOM 853 N N . ARG A 1 108 ? 12.079 -6.495 5.686 1.00 93.50 108 ARG A N 1
ATOM 854 C CA . ARG A 1 108 ? 12.973 -5.742 6.571 1.00 93.50 108 ARG A CA 1
ATOM 855 C C . ARG A 1 108 ? 12.208 -4.836 7.539 1.00 93.50 108 ARG A C 1
ATOM 857 O O . ARG A 1 108 ? 12.595 -4.754 8.703 1.00 93.50 108 ARG A O 1
ATOM 864 N N . HIS A 1 109 ? 11.154 -4.157 7.080 1.00 93.44 109 HIS A N 1
ATOM 865 C CA . HIS A 1 109 ? 10.414 -3.185 7.894 1.00 93.44 109 HIS A CA 1
ATOM 866 C C . HIS A 1 109 ? 9.386 -3.833 8.841 1.00 93.44 109 HIS A C 1
ATOM 868 O O . HIS A 1 109 ? 9.107 -3.280 9.903 1.00 93.44 109 HIS A O 1
ATOM 874 N N . LYS A 1 110 ? 8.886 -5.034 8.508 1.00 92.81 110 LYS A N 1
ATOM 875 C CA . LYS A 1 110 ? 7.946 -5.883 9.279 1.00 92.81 110 LYS A CA 1
ATOM 876 C C . LYS A 1 110 ? 6.544 -5.317 9.511 1.00 92.81 110 LYS A C 1
ATOM 878 O O . LYS A 1 110 ? 5.602 -6.101 9.574 1.00 92.81 110 LYS A O 1
ATOM 883 N N . GLN A 1 111 ? 6.383 -4.008 9.657 1.00 94.44 111 GLN A N 1
ATOM 884 C CA . GLN A 1 111 ? 5.107 -3.355 9.948 1.00 94.44 111 GLN A CA 1
ATOM 885 C C . GLN A 1 111 ? 4.909 -2.147 9.046 1.00 94.44 111 GLN A C 1
ATOM 887 O O . GLN A 1 111 ? 5.874 -1.492 8.684 1.00 94.44 111 GLN A O 1
ATOM 892 N N . ILE A 1 112 ? 3.663 -1.827 8.715 1.00 94.62 112 ILE A N 1
ATOM 893 C CA . ILE A 1 112 ? 3.306 -0.650 7.922 1.00 94.62 112 ILE A CA 1
ATOM 894 C C . ILE A 1 112 ? 2.359 0.201 8.754 1.00 94.62 112 ILE A C 1
ATOM 896 O O . ILE A 1 112 ? 1.439 -0.315 9.392 1.00 94.62 112 ILE A O 1
ATOM 900 N N . SER A 1 113 ? 2.591 1.512 8.755 1.00 95.50 113 SER A N 1
ATOM 901 C CA . SER A 1 113 ? 1.677 2.459 9.390 1.00 95.50 113 SER A CA 1
ATOM 902 C C . SER A 1 113 ? 0.716 3.001 8.346 1.00 95.50 113 SER A C 1
ATOM 904 O O . SER A 1 113 ? 1.143 3.531 7.323 1.00 95.50 113 SER A O 1
ATOM 906 N N . ILE A 1 114 ? -0.577 2.868 8.610 1.00 95.00 114 ILE A N 1
ATOM 907 C CA . ILE A 1 114 ? -1.632 3.453 7.789 1.00 95.00 114 ILE A CA 1
ATOM 908 C C . ILE A 1 114 ? -2.388 4.439 8.675 1.00 95.00 114 ILE A C 1
ATOM 910 O O . ILE A 1 114 ? -2.679 4.158 9.836 1.00 95.00 114 ILE A O 1
ATOM 914 N N . TYR A 1 115 ? -2.665 5.622 8.153 1.00 95.50 115 TYR A N 1
ATOM 915 C CA . TYR A 1 115 ? -3.368 6.678 8.862 1.00 95.50 115 TYR A CA 1
ATOM 916 C C . TYR A 1 115 ? -4.745 6.827 8.240 1.00 95.50 115 TYR A C 1
ATOM 918 O O . TYR A 1 115 ? -4.847 7.125 7.057 1.00 95.50 115 TYR A O 1
ATOM 926 N N . VAL A 1 116 ? -5.791 6.595 9.025 1.00 93.50 116 VAL A N 1
ATOM 927 C CA . VAL A 1 116 ? -7.190 6.646 8.580 1.00 93.50 116 VAL A CA 1
ATOM 928 C C . VAL A 1 116 ? -7.888 7.867 9.173 1.00 93.50 116 VAL A C 1
ATOM 930 O O . VAL A 1 116 ? -7.665 8.217 10.338 1.00 93.50 116 VAL A O 1
ATOM 933 N N . ASN A 1 117 ? -8.744 8.521 8.390 1.00 92.44 117 ASN A N 1
ATOM 934 C CA . ASN A 1 117 ? -9.634 9.555 8.901 1.00 92.44 117 ASN A CA 1
ATOM 935 C C . ASN A 1 117 ? -10.754 8.888 9.733 1.00 92.44 117 ASN A C 1
ATOM 937 O O . ASN A 1 117 ? -11.478 8.040 9.214 1.00 92.44 117 ASN A O 1
ATOM 941 N N . PRO A 1 118 ? -10.928 9.247 11.020 1.00 86.31 118 PRO A N 1
ATOM 942 C CA . PRO A 1 118 ? -11.959 8.648 11.870 1.00 86.31 118 PRO A CA 1
ATOM 943 C C . PRO A 1 118 ? -13.394 9.046 11.485 1.00 86.31 118 PRO A C 1
ATOM 945 O O . PRO A 1 118 ? -14.335 8.396 11.928 1.00 86.31 118 PRO A O 1
ATOM 948 N N . ALA A 1 119 ? -13.582 10.117 10.705 1.00 89.25 119 ALA A N 1
ATOM 949 C CA . ALA A 1 119 ? -14.895 10.532 10.208 1.00 89.25 119 ALA A CA 1
ATOM 950 C C . ALA A 1 119 ? -15.264 9.861 8.872 1.00 89.25 119 ALA A C 1
ATOM 952 O O . ALA A 1 119 ? -16.446 9.668 8.597 1.00 89.25 119 ALA A O 1
ATOM 953 N N . ASP A 1 120 ? -14.264 9.500 8.063 1.00 88.31 120 ASP A N 1
ATOM 954 C CA . ASP A 1 120 ? -14.438 8.779 6.801 1.00 88.31 120 ASP A CA 1
ATOM 955 C C . ASP A 1 120 ? -13.278 7.800 6.573 1.00 88.31 120 ASP A C 1
ATOM 957 O O . ASP A 1 120 ? -12.207 8.169 6.097 1.00 88.31 120 ASP A O 1
ATOM 961 N N . HIS A 1 121 ? -13.505 6.518 6.857 1.00 85.81 121 HIS A N 1
ATOM 962 C CA . HIS A 1 121 ? -12.496 5.464 6.697 1.00 85.81 121 HIS A CA 1
ATOM 963 C C . HIS A 1 121 ? -12.053 5.225 5.239 1.00 85.81 121 HIS A C 1
ATOM 965 O O . HIS A 1 121 ? -11.129 4.445 5.007 1.00 85.81 121 HIS A O 1
ATOM 971 N N . ARG A 1 122 ? -12.690 5.868 4.248 1.00 86.94 122 ARG A N 1
ATOM 972 C CA . ARG A 1 122 ? -12.236 5.866 2.846 1.00 86.94 122 ARG A CA 1
ATOM 973 C C . ARG A 1 122 ? -11.088 6.840 2.600 1.00 86.94 122 ARG A C 1
ATOM 975 O O . ARG A 1 122 ? -10.371 6.681 1.616 1.00 86.94 122 ARG A O 1
ATOM 982 N N . GLU A 1 123 ? -10.897 7.817 3.480 1.00 92.19 123 GLU A N 1
ATOM 983 C CA . GLU A 1 123 ? -9.746 8.709 3.456 1.00 92.19 123 GLU A CA 1
ATOM 984 C C . GLU A 1 123 ? -8.636 8.122 4.325 1.00 92.19 123 GLU A C 1
ATOM 986 O O . GLU A 1 123 ? -8.716 8.083 5.556 1.00 92.19 123 GLU A O 1
ATOM 991 N N . TYR A 1 124 ? -7.582 7.648 3.671 1.00 93.81 124 TYR A N 1
ATOM 992 C CA . TYR A 1 124 ? -6.437 7.051 4.339 1.00 93.81 124 TYR A CA 1
ATOM 993 C C . TYR A 1 124 ? -5.123 7.399 3.642 1.00 93.81 124 TYR A C 1
ATOM 995 O O . TYR A 1 124 ? -5.106 7.861 2.499 1.00 93.81 124 TYR A O 1
ATOM 1003 N N . TYR A 1 125 ? -4.024 7.189 4.362 1.00 94.81 125 TYR A N 1
ATOM 1004 C CA . TYR A 1 125 ? -2.660 7.454 3.924 1.00 94.81 125 TYR A CA 1
ATOM 1005 C C . TYR A 1 125 ? -1.731 6.317 4.362 1.00 94.81 125 TYR A C 1
ATOM 1007 O O . TYR A 1 125 ? -1.679 5.968 5.543 1.00 94.81 125 TYR A O 1
ATOM 1015 N N . PHE A 1 126 ? -0.992 5.746 3.411 1.00 94.81 126 PHE A N 1
ATOM 1016 C CA . PHE A 1 126 ? 0.022 4.723 3.664 1.00 94.81 126 PHE A CA 1
ATOM 1017 C C . PHE A 1 126 ? 1.385 5.375 3.895 1.00 94.81 126 PHE A C 1
ATOM 1019 O O . PHE A 1 126 ? 1.910 6.036 3.005 1.00 94.81 126 PHE A O 1
ATOM 1026 N N . ASP A 1 127 ? 1.997 5.138 5.054 1.00 93.69 127 ASP A N 1
ATOM 1027 C CA . ASP A 1 127 ? 3.348 5.623 5.333 1.00 93.69 127 ASP A CA 1
ATOM 1028 C C . ASP A 1 127 ? 4.390 4.667 4.748 1.00 93.69 127 ASP A C 1
ATOM 1030 O O . ASP A 1 127 ? 4.788 3.679 5.371 1.00 93.69 127 ASP A O 1
ATOM 1034 N N . LEU A 1 128 ? 4.788 4.948 3.508 1.00 93.00 128 LEU A N 1
ATOM 1035 C CA . LEU A 1 128 ? 5.737 4.150 2.731 1.00 93.00 128 LEU A CA 1
ATOM 1036 C C . LEU A 1 128 ? 7.120 4.800 2.629 1.00 93.00 128 LEU A C 1
ATOM 1038 O O . LEU A 1 128 ? 7.889 4.451 1.738 1.00 93.00 128 LEU A O 1
ATOM 1042 N N . GLU A 1 129 ? 7.482 5.715 3.534 1.00 90.50 129 GLU A N 1
ATOM 1043 C CA . GLU A 1 129 ? 8.793 6.389 3.508 1.00 90.50 129 GLU A CA 1
ATOM 1044 C C . GLU A 1 129 ? 9.970 5.396 3.474 1.00 90.50 129 GLU A C 1
ATOM 1046 O O . GLU A 1 129 ? 10.973 5.638 2.801 1.00 90.50 129 GLU A O 1
ATOM 1051 N N . PHE A 1 130 ? 9.825 4.235 4.123 1.00 88.94 130 PHE A N 1
ATOM 1052 C CA . PHE A 1 130 ? 10.829 3.167 4.121 1.00 88.94 130 PHE A CA 1
ATOM 1053 C C . PHE A 1 130 ? 11.076 2.544 2.737 1.00 88.94 130 PHE A C 1
ATOM 1055 O O . PHE A 1 130 ? 12.101 1.894 2.545 1.00 88.94 130 PHE A O 1
ATOM 1062 N N . MET A 1 131 ? 10.178 2.743 1.765 1.00 90.31 131 MET A N 1
ATOM 1063 C CA . MET A 1 131 ? 10.377 2.285 0.387 1.00 90.31 131 MET A CA 1
ATOM 1064 C C . MET A 1 131 ? 11.490 3.059 -0.325 1.00 90.31 131 MET A C 1
ATOM 1066 O O . MET A 1 131 ? 11.978 2.607 -1.355 1.00 90.31 131 MET A O 1
ATOM 1070 N N . ASN A 1 132 ? 11.912 4.205 0.211 1.00 83.56 132 ASN A N 1
ATOM 1071 C CA . ASN A 1 132 ? 12.976 5.034 -0.357 1.00 83.56 132 ASN A CA 1
ATOM 1072 C C . ASN A 1 132 ? 14.319 4.902 0.387 1.00 83.56 132 ASN A C 1
ATOM 1074 O O . ASN A 1 132 ? 15.228 5.689 0.123 1.00 83.56 132 ASN A O 1
ATOM 1078 N N . ALA A 1 133 ? 14.425 3.960 1.332 1.00 65.19 133 ALA A N 1
ATOM 1079 C CA . ALA A 1 133 ? 15.610 3.743 2.167 1.00 65.19 133 ALA A CA 1
ATOM 1080 C C . ALA A 1 133 ? 16.704 2.889 1.503 1.00 65.19 133 ALA A C 1
ATOM 1082 O O . ALA A 1 133 ? 16.398 2.129 0.556 1.00 65.19 133 ALA A O 1
#

pLDDT: mean 78.39, std 18.5, range [33.53, 96.12]

Foldseek 3Di:
DPVPPVCVVDPPDPPFALPVLVPVFDKDKDFLVQKDKDKDKDFAFPPPPPPPVVVVVCVVVVNPPGDGDIAIKIKIWHWDDPDPPDIDIDIAPIGRDHPVLVVVLSVVVRMWIKGAHPVDRVRIHTDPVSSVD

Radius of gyration: 19.53 Å; chains: 1; bounding box: 46×41×51 Å

Sequence (133 aa):
MLKRIIGLLFPQSPPEPNATLKTTGSRITVSAQDCTVITSNYYEEPSDNEGLEVHMMDGLIGLRSVEMREREICYLSCAYQPDTHTHMELLSPYIYKDRMTVSFLLERHKQISIYVNPADHREYYFDLEFMNA

Secondary structure (DSSP, 8-state):
--TTSGGGSS--PPPPTTTTHHHHSEEEEEEGGGEEEEEEEEEEPPPTTS-HHHHHHHHHTT------EEEEEEEEEEEE-SSSS--EEEEPPPB-S-HHHHHHHHHHH-EEEEEE-SS-TT-EEEE-GGGG-